Protein AF-A0A7W1CVA4-F1 (afdb_monomer_lite)

Secondary structure (DSSP, 8-state):
-B-TTSSSB---SS-SEEEES--S-EEE-SSGGG--EE-S-SS-SEEEE--STT--EES-EEES-EESB-TTSSSB---SS-SEEE-SSEES-EES-SSTTTS-EE-S-SS-SEEE---SSS---S--EE-S-EESB-TTS-BTT-GGGS-SS----------PPPPPPP-

pLDDT: mean 82.13, std 18.98, range [30.77, 98.5]

Structure (mmCIF, N/CA/C/O backbone):
data_AF-A0A7W1CVA4-F1
#
_entry.id   AF-A0A7W1CVA4-F1
#
loop_
_atom_site.group_PDB
_atom_site.id
_atom_site.type_symbol
_atom_site.label_atom_id
_atom_site.label_alt_id
_atom_site.label_comp_id
_atom_site.label_asym_id
_atom_site.label_entity_id
_atom_site.label_seq_id
_atom_site.pdbx_PDB_ins_code
_atom_site.Cartn_x
_atom_site.Cartn_y
_atom_site.Cartn_z
_atom_site.occupancy
_atom_site.B_iso_or_equiv
_atom_site.auth_seq_id
_atom_site.auth_comp_id
_atom_site.auth_asym_id
_atom_site.auth_atom_id
_atom_site.pdbx_PDB_model_num
ATOM 1 N N . GLY A 1 1 ? 4.286 -1.295 12.960 1.00 62.53 1 GLY A N 1
ATOM 2 C CA . GLY A 1 1 ? 3.274 -2.323 13.242 1.00 62.53 1 GLY A CA 1
ATOM 3 C C . GLY A 1 1 ? 2.458 -1.910 14.449 1.00 62.53 1 GLY A C 1
ATOM 4 O O . GLY A 1 1 ? 2.601 -0.795 14.925 1.00 62.53 1 GLY A O 1
ATOM 5 N N . THR A 1 2 ? 1.597 -2.781 14.960 1.00 62.50 2 THR A N 1
ATOM 6 C CA . THR A 1 2 ? 0.770 -2.503 16.146 1.00 62.50 2 THR A CA 1
ATOM 7 C C . THR A 1 2 ? 1.057 -3.524 17.239 1.00 62.50 2 THR A C 1
ATOM 9 O O . THR A 1 2 ? 1.572 -4.605 16.950 1.00 62.50 2 THR A O 1
ATOM 12 N N . HIS A 1 3 ? 0.676 -3.248 18.489 1.00 67.44 3 HIS A N 1
ATOM 13 C CA . HIS A 1 3 ? 0.615 -4.314 19.497 1.00 67.44 3 HIS A CA 1
ATOM 14 C C . HIS A 1 3 ? -0.374 -5.426 19.079 1.00 67.44 3 HIS A C 1
ATOM 16 O O . HIS A 1 3 ? -1.171 -5.237 18.157 1.00 67.44 3 HIS A O 1
ATOM 22 N N . ALA A 1 4 ? -0.364 -6.576 19.763 1.00 64.94 4 ALA A N 1
ATOM 23 C CA . ALA A 1 4 ? -1.173 -7.749 19.394 1.00 64.94 4 ALA A CA 1
ATOM 24 C C . ALA A 1 4 ? -2.691 -7.476 19.284 1.00 64.94 4 ALA A C 1
ATOM 26 O O . ALA A 1 4 ? -3.380 -8.139 18.518 1.00 64.94 4 ALA A O 1
ATOM 27 N N . GLY A 1 5 ? -3.208 -6.481 20.014 1.00 63.75 5 GLY A N 1
ATOM 28 C CA . GLY A 1 5 ? -4.607 -6.039 19.940 1.00 63.75 5 GLY A CA 1
ATOM 29 C C . GLY A 1 5 ? -4.941 -5.041 18.820 1.00 63.75 5 GLY A C 1
ATOM 30 O O . GLY A 1 5 ? -6.089 -4.626 18.710 1.00 63.75 5 GLY A O 1
ATOM 31 N N . GLY A 1 6 ? -3.968 -4.610 18.012 1.00 70.25 6 GLY A N 1
ATOM 32 C CA . GLY A 1 6 ? -4.180 -3.656 16.921 1.00 70.25 6 GLY A CA 1
ATOM 33 C C . GLY A 1 6 ? -4.567 -2.225 17.314 1.00 70.25 6 GLY A C 1
ATOM 34 O O . GLY A 1 6 ? -4.967 -1.475 16.430 1.00 70.25 6 GLY A O 1
ATOM 35 N N . ALA A 1 7 ? -4.481 -1.845 18.595 1.00 70.12 7 ALA A N 1
ATOM 36 C CA . ALA A 1 7 ? -4.985 -0.567 19.114 1.00 70.12 7 ALA A CA 1
ATOM 37 C C . ALA A 1 7 ? -3.897 0.434 19.559 1.00 70.12 7 ALA A C 1
ATOM 39 O O . ALA A 1 7 ? -4.221 1.590 19.815 1.00 70.12 7 ALA A O 1
ATOM 40 N N . ALA A 1 8 ? -2.623 0.037 19.642 1.00 71.06 8 ALA A N 1
ATOM 41 C CA . ALA A 1 8 ? -1.514 0.962 19.881 1.00 71.06 8 ALA A CA 1
ATOM 42 C C . ALA A 1 8 ? -0.368 0.752 18.900 1.00 71.06 8 ALA A C 1
ATOM 44 O O . ALA A 1 8 ? -0.114 -0.360 18.421 1.00 71.06 8 ALA A O 1
ATOM 45 N N . ASP A 1 9 ? 0.316 1.861 18.654 1.00 69.25 9 ASP A N 1
ATOM 46 C CA . ASP A 1 9 ? 1.429 1.984 17.736 1.00 69.25 9 ASP A CA 1
ATOM 47 C C . ASP A 1 9 ? 2.681 1.290 18.298 1.00 69.25 9 ASP A C 1
ATOM 49 O O . ASP A 1 9 ? 3.172 1.636 19.371 1.00 69.25 9 ASP A O 1
ATOM 53 N N . LEU A 1 10 ? 3.171 0.287 17.570 1.00 74.75 10 LEU A N 1
ATOM 54 C CA . LEU A 1 10 ? 4.507 -0.305 17.709 1.00 74.75 10 LEU A CA 1
ATOM 55 C C . LEU A 1 10 ? 5.176 -0.301 16.325 1.00 74.75 10 LEU A C 1
ATOM 57 O O . LEU A 1 10 ? 5.682 -1.309 15.821 1.00 74.75 10 LEU A O 1
ATOM 61 N N . GLY A 1 11 ? 5.030 0.831 15.644 1.00 71.81 11 GLY A N 1
ATOM 62 C CA . GLY A 1 11 ? 5.604 1.208 14.371 1.00 71.81 11 GLY A CA 1
ATOM 63 C C . GLY A 1 11 ? 7.016 0.716 14.155 1.00 71.81 11 GLY A C 1
ATOM 64 O O . GLY A 1 11 ? 7.822 0.716 15.081 1.00 71.81 11 GLY A O 1
ATOM 65 N N . ASN A 1 12 ? 7.345 0.353 12.916 1.00 80.75 12 ASN A N 1
ATOM 66 C CA . ASN A 1 12 ? 8.741 0.482 12.509 1.00 80.75 12 ASN A CA 1
ATOM 67 C C . ASN A 1 12 ? 8.979 1.946 12.082 1.00 80.75 12 ASN A C 1
ATOM 69 O O . ASN A 1 12 ? 8.027 2.664 11.774 1.00 80.75 12 ASN A O 1
ATOM 73 N N . ALA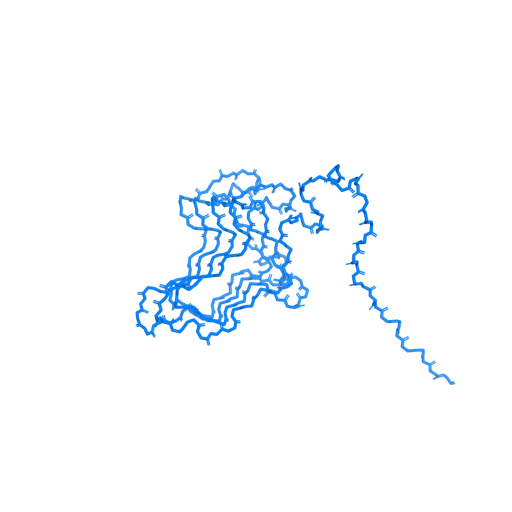 A 1 13 ? 10.234 2.398 12.069 1.00 88.81 13 ALA A N 1
ATOM 74 C CA . ALA A 1 13 ? 10.577 3.765 11.660 1.00 88.81 13 ALA A CA 1
ATOM 75 C C . ALA A 1 13 ? 10.501 3.992 10.133 1.00 88.81 13 ALA A C 1
ATOM 77 O O . ALA A 1 13 ? 10.667 5.117 9.671 1.00 88.81 13 ALA A O 1
ATOM 78 N N . GLU A 1 14 ? 10.252 2.939 9.353 1.00 92.44 14 GLU A N 1
ATOM 79 C CA . GLU A 1 14 ? 10.231 2.958 7.892 1.00 92.44 14 GLU A CA 1
ATOM 80 C C . GLU A 1 14 ? 8.820 2.671 7.355 1.00 92.44 14 GLU A C 1
ATOM 82 O O . GLU A 1 14 ? 7.829 3.197 7.866 1.00 92.44 14 GLU A O 1
ATOM 87 N N . SER A 1 15 ? 8.711 1.951 6.236 1.00 95.00 15 SER A N 1
ATOM 88 C CA . SER A 1 15 ? 7.434 1.528 5.669 1.00 95.00 15 SER A CA 1
ATOM 89 C C . SER A 1 15 ? 7.011 0.191 6.269 1.00 95.00 15 SER A C 1
ATOM 91 O O . SER A 1 15 ? 7.847 -0.638 6.630 1.00 95.00 15 SER A O 1
ATOM 93 N N . GLY A 1 16 ? 5.703 -0.050 6.355 1.00 95.31 16 GLY A N 1
ATOM 94 C CA . GLY A 1 16 ? 5.180 -1.317 6.869 1.00 95.31 16 GLY A CA 1
ATOM 95 C C . GLY A 1 16 ? 5.579 -2.503 5.990 1.00 95.31 16 GLY A C 1
ATOM 96 O O . GLY A 1 16 ? 6.184 -3.460 6.469 1.00 95.31 16 GLY A O 1
ATOM 97 N N . ILE A 1 17 ? 5.261 -2.419 4.696 1.00 96.62 17 ILE A N 1
ATOM 98 C CA . ILE A 1 17 ? 5.606 -3.421 3.680 1.00 96.62 17 ILE A CA 1
ATOM 99 C C . ILE A 1 17 ? 6.287 -2.729 2.503 1.00 96.62 17 ILE A C 1
ATOM 101 O O . ILE A 1 17 ? 5.774 -1.740 1.977 1.00 96.62 17 ILE A O 1
ATOM 105 N N . VAL A 1 18 ? 7.418 -3.280 2.061 1.00 96.69 18 VAL A N 1
ATOM 106 C CA . VAL A 1 18 ? 8.199 -2.755 0.938 1.00 96.69 18 VAL A CA 1
ATOM 107 C C . VAL A 1 18 ? 8.296 -3.789 -0.181 1.00 96.69 18 VAL A C 1
ATOM 109 O O . VAL A 1 18 ? 8.730 -4.917 0.040 1.00 96.69 18 VAL A O 1
ATOM 112 N N . VAL A 1 19 ? 7.939 -3.376 -1.397 1.00 97.19 19 VAL A N 1
ATOM 113 C CA . VAL A 1 19 ? 8.105 -4.132 -2.642 1.00 97.19 19 VAL A CA 1
ATOM 114 C C . VAL A 1 19 ? 9.077 -3.363 -3.535 1.00 97.19 19 VAL A C 1
ATOM 116 O O . VAL A 1 19 ? 8.711 -2.347 -4.125 1.00 97.19 19 VAL A O 1
ATOM 119 N N . ASN A 1 20 ? 10.321 -3.840 -3.622 1.00 95.38 20 ASN A N 1
ATOM 120 C CA . ASN A 1 20 ? 11.376 -3.222 -4.429 1.00 95.38 20 ASN A CA 1
ATOM 121 C C . ASN A 1 20 ? 11.720 -4.104 -5.637 1.00 95.38 20 ASN A C 1
ATOM 123 O O . ASN A 1 20 ? 12.255 -5.198 -5.466 1.00 95.38 20 ASN A O 1
ATOM 127 N N . GLY A 1 21 ? 11.373 -3.661 -6.846 1.00 94.00 21 GLY A N 1
ATOM 128 C CA . GLY A 1 21 ? 11.665 -4.359 -8.106 1.00 94.00 21 GLY A CA 1
ATOM 129 C C . GLY A 1 21 ? 10.936 -5.693 -8.300 1.00 94.00 21 GLY A C 1
ATOM 130 O O . GLY A 1 21 ? 11.054 -6.309 -9.355 1.00 94.00 21 GLY A O 1
ATOM 131 N N . ALA A 1 22 ? 10.172 -6.146 -7.307 1.00 96.56 22 ALA A N 1
ATOM 132 C CA . ALA A 1 22 ? 9.462 -7.410 -7.351 1.00 96.56 22 ALA A CA 1
ATOM 133 C C . ALA A 1 22 ? 8.083 -7.261 -8.007 1.00 96.56 22 ALA A C 1
ATOM 135 O O . ALA A 1 22 ? 7.432 -6.213 -7.942 1.00 96.56 22 ALA A O 1
ATOM 136 N N . SER A 1 23 ? 7.641 -8.344 -8.638 1.00 96.06 23 SER A N 1
ATOM 137 C CA . SER A 1 23 ? 6.376 -8.404 -9.361 1.00 96.06 23 SER A CA 1
ATOM 138 C C . SER A 1 23 ? 5.512 -9.561 -8.870 1.00 96.06 23 SER A C 1
ATOM 140 O O . SER A 1 23 ? 6.043 -10.562 -8.391 1.00 96.06 23 SER A O 1
ATOM 142 N N . ARG A 1 24 ? 4.190 -9.452 -9.055 1.00 97.00 24 ARG A N 1
ATOM 143 C CA . ARG A 1 24 ? 3.199 -10.500 -8.728 1.00 97.00 24 ARG A CA 1
ATOM 144 C C . ARG A 1 24 ? 3.141 -10.889 -7.249 1.00 97.00 24 ARG A C 1
ATOM 146 O O . ARG A 1 24 ? 2.851 -12.037 -6.921 1.00 97.00 24 ARG A O 1
ATOM 153 N N . ASN A 1 25 ? 3.383 -9.936 -6.356 1.00 98.12 25 ASN A N 1
ATOM 154 C CA . ASN A 1 25 ? 3.155 -10.142 -4.929 1.00 98.12 25 ASN A CA 1
ATOM 155 C C . ASN A 1 25 ? 1.686 -9.886 -4.578 1.00 98.12 25 ASN A C 1
ATOM 157 O O . ASN A 1 25 ? 1.090 -8.925 -5.068 1.00 98.12 25 ASN A O 1
ATOM 161 N N . LEU A 1 26 ? 1.129 -10.716 -3.694 1.00 97.69 26 LEU A N 1
ATOM 162 C CA . LEU A 1 26 ? -0.177 -10.501 -3.074 1.00 97.69 26 LEU A CA 1
ATOM 163 C C . LEU A 1 26 ? 0.026 -10.045 -1.627 1.00 97.69 26 LEU A C 1
ATOM 165 O O . LEU A 1 26 ? 0.560 -10.783 -0.802 1.00 97.69 26 LEU A O 1
ATOM 169 N N . ILE A 1 27 ? -0.419 -8.831 -1.326 1.00 98.19 27 ILE A N 1
ATOM 170 C CA . ILE A 1 27 ? -0.448 -8.262 0.016 1.00 98.19 27 ILE A CA 1
ATOM 171 C C . ILE A 1 27 ? -1.905 -8.252 0.465 1.00 98.19 27 ILE A C 1
ATOM 173 O O . ILE A 1 27 ? -2.691 -7.398 0.050 1.00 98.19 27 ILE A O 1
ATOM 177 N N . GLY A 1 28 ? -2.247 -9.211 1.321 1.00 97.19 28 GLY A N 1
ATOM 178 C CA . GLY A 1 28 ? -3.581 -9.373 1.885 1.00 97.19 28 GLY A CA 1
ATOM 179 C C . GLY A 1 28 ? -4.364 -10.500 1.220 1.00 97.19 28 GLY A C 1
ATOM 180 O O . GLY A 1 28 ? -3.833 -11.585 0.983 1.00 97.19 28 GLY A O 1
ATOM 181 N N . GLY A 1 29 ? -5.633 -10.233 0.929 1.00 96.06 29 GLY A N 1
ATOM 182 C CA . GLY A 1 29 ? -6.540 -11.153 0.251 1.00 96.06 29 GLY A CA 1
ATOM 183 C C . GLY A 1 29 ? -8.007 -10.778 0.463 1.00 96.06 29 GLY A C 1
ATOM 184 O O . GLY A 1 29 ? -8.366 -10.158 1.462 1.00 96.06 29 GLY A O 1
ATOM 185 N N . SER A 1 30 ? -8.878 -11.197 -0.455 1.00 93.56 30 SER A N 1
ATOM 186 C CA . SER A 1 30 ? -10.329 -10.933 -0.388 1.00 93.56 30 SER A CA 1
ATOM 187 C C . SER A 1 30 ? -11.068 -11.527 0.826 1.00 93.56 30 SER A C 1
ATOM 189 O O . SER A 1 30 ? -12.189 -11.111 1.125 1.00 93.56 30 SER A O 1
ATOM 191 N N . GLN A 1 31 ? -10.464 -12.477 1.547 1.00 94.75 31 GLN A N 1
ATOM 192 C CA . GLN A 1 31 ? -11.032 -13.041 2.774 1.00 94.75 31 GLN A CA 1
ATOM 193 C C . GLN A 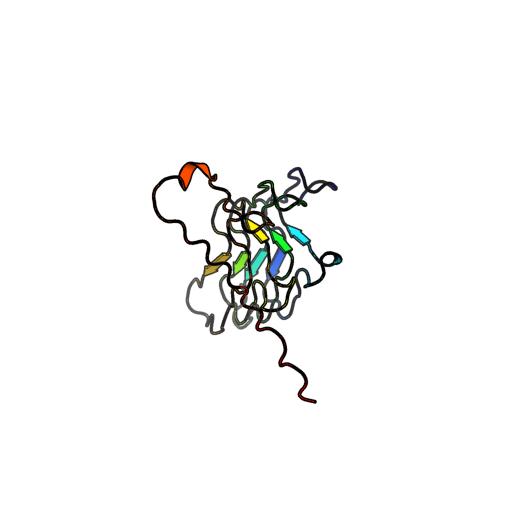1 31 ? -10.573 -12.257 4.011 1.00 94.75 31 GLN A C 1
ATOM 195 O O . GLN A 1 31 ? -9.383 -11.964 4.124 1.00 94.75 31 GLN A O 1
ATOM 200 N N . PRO A 1 32 ? -11.448 -11.993 5.004 1.00 91.69 32 PRO A N 1
ATOM 201 C CA . PRO A 1 32 ? -11.058 -11.278 6.222 1.00 91.69 32 PRO A CA 1
ATOM 202 C C . PRO A 1 32 ? -9.869 -11.894 6.972 1.00 91.69 32 PRO A C 1
ATOM 204 O O . PRO A 1 32 ? -9.113 -11.161 7.597 1.00 91.69 32 PRO A O 1
ATOM 207 N N . SER A 1 33 ? -9.672 -13.214 6.896 1.00 93.81 33 SER A N 1
ATOM 208 C CA . SER A 1 33 ? -8.538 -13.907 7.524 1.00 93.81 33 SER A CA 1
ATOM 209 C C . SER A 1 33 ? -7.194 -13.674 6.825 1.00 93.81 33 SER A C 1
ATOM 211 O O . SER A 1 33 ? -6.158 -13.942 7.419 1.00 93.81 33 SER A O 1
ATOM 213 N N . ALA A 1 34 ? -7.200 -13.206 5.574 1.00 94.69 34 ALA A N 1
ATOM 214 C CA . ALA A 1 34 ? -5.996 -12.860 4.820 1.00 94.69 34 ALA A CA 1
ATOM 215 C C . ALA A 1 34 ? -5.600 -11.382 4.992 1.00 94.69 34 ALA A C 1
ATOM 217 O O . ALA A 1 34 ? -4.565 -10.955 4.491 1.00 94.69 34 ALA A O 1
ATOM 218 N N . ARG A 1 35 ? -6.423 -10.589 5.687 1.00 94.69 35 ARG A N 1
ATOM 219 C CA . ARG A 1 35 ? -6.220 -9.155 5.898 1.00 94.69 35 ARG A CA 1
ATOM 220 C C . ARG A 1 35 ? -4.966 -8.878 6.713 1.00 94.69 35 ARG A C 1
ATOM 222 O O . ARG A 1 35 ? -4.832 -9.364 7.833 1.00 94.69 35 ARG A O 1
ATOM 229 N N . ASN A 1 36 ? -4.138 -7.962 6.223 1.00 95.44 36 ASN A N 1
ATOM 230 C CA . ASN A 1 36 ? -3.117 -7.341 7.056 1.00 95.44 36 ASN A CA 1
ATOM 231 C C . ASN A 1 36 ? -3.663 -6.082 7.741 1.00 95.44 36 ASN A C 1
ATOM 233 O O . ASN A 1 36 ? -4.471 -5.342 7.166 1.00 95.44 36 ASN A O 1
ATOM 237 N N . LEU A 1 37 ? -3.169 -5.826 8.953 1.00 94.56 37 LEU A N 1
ATOM 238 C CA . LEU A 1 37 ? -3.294 -4.548 9.650 1.00 94.56 37 LEU A CA 1
ATOM 239 C C . LEU A 1 37 ? -1.960 -3.799 9.543 1.00 94.56 37 LEU A C 1
ATOM 241 O O . LEU A 1 37 ? -0.964 -4.202 10.141 1.00 94.56 37 LEU A O 1
ATOM 245 N N . ILE A 1 38 ? -1.935 -2.721 8.761 1.00 95.50 38 ILE A N 1
ATOM 246 C CA . ILE A 1 38 ? -0.718 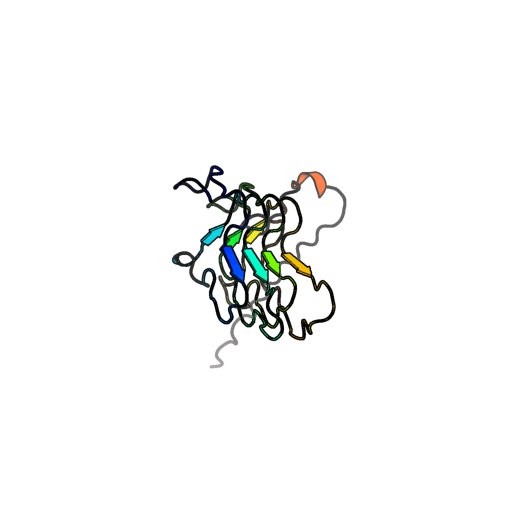-1.993 8.385 1.00 95.50 38 ILE A CA 1
ATOM 247 C C . ILE A 1 38 ? -0.832 -0.550 8.882 1.00 95.50 38 ILE A C 1
ATOM 249 O O . ILE A 1 38 ? -1.345 0.341 8.201 1.00 95.50 38 ILE A O 1
ATOM 253 N N . ALA A 1 39 ? -0.369 -0.329 10.104 1.00 94.69 39 ALA A N 1
ATOM 254 C CA . ALA A 1 39 ? -0.587 0.904 10.847 1.00 94.69 39 ALA A CA 1
ATOM 255 C C . ALA A 1 39 ? 0.647 1.295 11.673 1.00 94.69 39 ALA A C 1
ATOM 257 O O . ALA A 1 39 ? 1.502 0.446 11.965 1.00 94.69 39 ALA A O 1
ATOM 258 N N . GLY A 1 40 ? 0.717 2.582 12.024 1.00 92.75 40 GLY A N 1
ATOM 259 C CA . GLY A 1 40 ? 1.750 3.148 12.892 1.00 92.75 40 GLY A CA 1
ATOM 260 C C . GLY A 1 40 ? 3.162 3.202 12.301 1.00 92.75 40 GLY A C 1
ATOM 261 O O . GLY A 1 40 ? 4.127 3.353 13.031 1.00 92.75 40 GLY A O 1
ATOM 262 N N . ASN A 1 41 ? 3.357 3.015 10.992 1.00 94.56 41 ASN A N 1
ATOM 263 C CA . ASN A 1 41 ? 4.718 3.007 10.434 1.00 94.56 41 ASN A CA 1
ATOM 264 C C . ASN A 1 41 ? 5.241 4.434 10.193 1.00 94.56 41 ASN A C 1
ATOM 266 O O . ASN A 1 41 ? 4.468 5.337 9.867 1.00 94.56 41 ASN A O 1
ATOM 270 N N . GLY A 1 42 ? 6.556 4.630 10.326 1.00 94.12 42 GLY A N 1
ATOM 271 C CA . GLY A 1 42 ? 7.227 5.934 10.238 1.00 94.12 42 GLY A CA 1
ATOM 272 C C . GLY A 1 42 ? 7.214 6.586 8.850 1.00 94.12 42 GLY A C 1
ATOM 273 O O . GLY A 1 42 ? 7.496 7.776 8.729 1.00 94.12 42 GLY A O 1
ATOM 274 N N . THR A 1 43 ? 6.845 5.843 7.805 1.00 95.62 43 THR A N 1
ATOM 275 C CA . THR A 1 43 ? 6.667 6.361 6.440 1.00 95.62 43 THR A CA 1
ATOM 276 C C . THR A 1 43 ? 5.345 5.879 5.826 1.00 95.62 43 THR A C 1
ATOM 278 O O . THR A 1 43 ? 4.282 6.190 6.361 1.00 95.62 43 THR A O 1
ATOM 281 N N . ALA A 1 44 ? 5.370 5.155 4.702 1.00 97.06 44 ALA A N 1
ATOM 282 C CA . ALA A 1 44 ? 4.176 4.612 4.072 1.00 97.06 44 ALA A CA 1
ATOM 283 C C . ALA A 1 44 ? 3.714 3.301 4.730 1.00 97.06 44 ALA A C 1
ATOM 285 O O . ALA A 1 44 ? 4.513 2.533 5.264 1.00 97.06 44 ALA A O 1
ATOM 286 N N . GLY A 1 45 ? 2.422 2.989 4.642 1.00 97.62 45 GLY A N 1
ATOM 287 C CA . GLY A 1 45 ? 1.937 1.655 5.000 1.00 97.62 45 GLY A CA 1
ATOM 288 C C . GLY A 1 45 ? 2.512 0.593 4.061 1.00 97.62 45 GLY A C 1
ATOM 289 O O . GLY A 1 45 ? 3.207 -0.325 4.495 1.00 97.62 45 GLY A O 1
ATOM 290 N N . VAL A 1 46 ? 2.262 0.758 2.761 1.00 98.31 46 VAL A N 1
ATOM 291 C CA . VAL A 1 46 ? 2.805 -0.089 1.690 1.00 98.31 46 VAL A CA 1
ATOM 292 C C . VAL A 1 46 ? 3.556 0.778 0.686 1.00 98.31 46 VAL A C 1
ATOM 294 O O . VAL A 1 46 ? 3.001 1.757 0.190 1.00 98.31 46 VAL A O 1
ATOM 297 N N . LEU A 1 47 ? 4.791 0.407 0.355 1.00 97.31 47 LEU A N 1
ATOM 298 C CA . LEU A 1 47 ? 5.633 1.092 -0.624 1.00 97.31 47 LEU A CA 1
ATOM 299 C C . LEU A 1 47 ? 6.012 0.141 -1.768 1.00 97.31 47 LEU A C 1
ATOM 301 O O . LEU A 1 47 ? 6.630 -0.893 -1.531 1.00 97.31 47 LEU A O 1
ATOM 305 N N . ILE A 1 48 ? 5.685 0.516 -3.006 1.00 96.19 48 ILE A N 1
ATOM 306 C CA . ILE A 1 48 ? 6.019 -0.225 -4.231 1.00 96.19 48 ILE A CA 1
ATOM 307 C C . ILE A 1 48 ? 6.869 0.671 -5.134 1.00 96.19 48 ILE A C 1
ATOM 309 O O . ILE A 1 48 ? 6.439 1.764 -5.508 1.00 96.19 48 ILE A O 1
ATOM 313 N N . PHE A 1 49 ? 8.076 0.227 -5.477 1.00 93.75 49 PHE A N 1
ATOM 314 C CA . PHE A 1 49 ? 9.008 0.971 -6.328 1.00 93.75 49 PHE A CA 1
ATOM 315 C C . PHE A 1 49 ? 10.043 0.043 -6.968 1.00 93.75 49 PHE A C 1
ATOM 317 O O . PHE A 1 49 ? 10.130 -1.134 -6.628 1.00 93.75 49 PHE A O 1
ATOM 324 N N . SER A 1 50 ? 10.862 0.572 -7.871 1.00 91.94 50 SER A N 1
ATOM 325 C CA . SER A 1 50 ? 12.103 -0.077 -8.293 1.00 91.94 50 SER A CA 1
ATOM 326 C C . SER A 1 50 ? 13.198 0.959 -8.534 1.00 91.94 50 SER A C 1
ATOM 328 O O . SER A 1 50 ? 13.003 1.931 -9.265 1.00 91.94 50 SER A O 1
ATOM 330 N N . THR A 1 51 ? 14.371 0.755 -7.933 1.00 89.31 51 THR A N 1
ATOM 331 C CA . THR A 1 51 ? 15.564 1.596 -8.164 1.00 89.31 51 THR A CA 1
ATOM 332 C C . THR A 1 51 ? 16.472 1.066 -9.269 1.00 89.31 51 THR A C 1
ATOM 334 O O . THR A 1 51 ? 17.457 1.719 -9.611 1.00 89.31 51 THR A O 1
ATOM 337 N N . VAL A 1 52 ? 16.172 -0.108 -9.831 1.00 88.31 52 VAL A N 1
ATOM 338 C CA . VAL A 1 52 ? 17.041 -0.784 -10.798 1.00 88.31 52 VAL A CA 1
ATOM 339 C C . VAL A 1 52 ? 16.552 -0.512 -12.219 1.00 88.31 52 VAL A C 1
ATOM 341 O O . VAL A 1 52 ? 15.399 -0.772 -12.560 1.00 88.31 52 VAL A O 1
ATOM 344 N N . VAL A 1 53 ? 17.447 -0.000 -13.068 1.00 84.44 53 VAL A N 1
ATOM 345 C CA . VAL A 1 53 ? 17.157 0.264 -14.485 1.00 84.44 53 VAL A CA 1
ATOM 346 C C . VAL A 1 53 ? 16.808 -1.042 -15.197 1.00 84.44 53 VAL A C 1
ATOM 348 O O . VAL A 1 53 ? 17.515 -2.038 -15.067 1.00 84.44 53 VAL A O 1
ATOM 351 N N . GLY A 1 54 ? 15.712 -1.033 -15.958 1.00 84.56 54 GLY A N 1
ATOM 352 C CA . GLY A 1 54 ? 15.214 -2.216 -16.666 1.00 84.56 54 GLY A CA 1
ATOM 353 C C . GLY A 1 54 ? 14.442 -3.205 -15.787 1.00 84.56 54 GLY A C 1
ATOM 354 O O . GLY A 1 54 ? 13.982 -4.223 -16.297 1.00 84.56 54 GLY A O 1
ATOM 355 N N . VAL A 1 55 ? 14.262 -2.913 -14.494 1.00 88.75 55 VAL A N 1
ATOM 356 C CA . VAL A 1 55 ? 13.429 -3.709 -13.587 1.00 88.75 55 VAL A CA 1
ATOM 357 C C . VAL A 1 55 ? 12.191 -2.909 -13.211 1.00 88.75 55 VAL A C 1
ATOM 359 O O . VAL A 1 55 ? 12.291 -1.827 -12.631 1.00 88.75 55 VAL A O 1
ATOM 362 N N . THR A 1 56 ? 11.022 -3.475 -13.491 1.00 90.12 56 THR A N 1
ATOM 363 C CA . THR A 1 56 ? 9.727 -2.877 -13.158 1.00 90.12 56 THR A CA 1
ATOM 364 C C . THR A 1 56 ? 9.057 -3.673 -12.045 1.00 90.12 56 THR A C 1
ATOM 366 O O . THR A 1 56 ? 8.865 -4.883 -12.170 1.00 90.12 56 THR A O 1
ATOM 369 N N . ALA A 1 57 ? 8.660 -2.997 -10.965 1.00 93.31 57 ALA A N 1
ATOM 370 C CA . ALA A 1 57 ? 7.795 -3.596 -9.953 1.00 93.31 57 ALA A CA 1
ATOM 371 C C . ALA A 1 57 ? 6.347 -3.586 -10.465 1.00 93.31 57 ALA A C 1
ATOM 373 O O . ALA A 1 57 ? 5.695 -2.536 -10.514 1.00 93.31 57 ALA A O 1
ATOM 374 N N . SER A 1 58 ? 5.869 -4.754 -10.900 1.00 94.06 58 SER A N 1
ATOM 375 C CA . SER A 1 58 ? 4.632 -4.864 -11.672 1.00 94.06 58 SER A CA 1
ATOM 376 C C . SER A 1 58 ? 3.657 -5.919 -11.174 1.00 94.06 58 SER A C 1
ATOM 378 O O . SER A 1 58 ? 4.040 -6.894 -10.525 1.00 94.06 58 SER A O 1
ATOM 380 N N . ALA A 1 59 ? 2.375 -5.749 -11.503 1.00 95.19 59 ALA A N 1
ATOM 381 C CA . ALA A 1 59 ? 1.334 -6.729 -11.193 1.00 95.19 59 ALA A CA 1
ATOM 382 C C . ALA A 1 59 ? 1.260 -7.110 -9.701 1.00 95.19 59 ALA A C 1
ATOM 384 O O . ALA A 1 59 ? 0.866 -8.226 -9.366 1.00 95.19 59 ALA A O 1
ATOM 385 N N . ASN A 1 60 ? 1.665 -6.214 -8.796 1.00 97.56 60 ASN A N 1
ATOM 386 C CA . ASN A 1 60 ? 1.484 -6.419 -7.365 1.00 97.56 60 ASN A CA 1
ATOM 387 C C . ASN A 1 60 ? 0.056 -6.040 -6.978 1.00 97.56 60 ASN A C 1
ATOM 389 O O . ASN A 1 60 ? -0.500 -5.065 -7.488 1.00 97.56 60 ASN A O 1
ATOM 393 N N . ILE A 1 61 ? -0.527 -6.807 -6.065 1.00 98.06 61 ILE A N 1
ATOM 394 C CA . ILE A 1 61 ? -1.904 -6.639 -5.615 1.00 98.06 61 ILE A CA 1
ATOM 395 C C . ILE A 1 61 ? -1.879 -6.346 -4.121 1.00 98.06 61 ILE A C 1
ATOM 397 O O . ILE A 1 61 ? -1.388 -7.145 -3.328 1.00 98.06 61 ILE A O 1
ATOM 401 N N . VAL A 1 62 ? -2.431 -5.201 -3.741 1.00 98.50 62 VAL A N 1
ATOM 402 C CA . VAL A 1 62 ? -2.705 -4.826 -2.355 1.00 98.50 62 VAL A CA 1
ATOM 403 C C . VAL A 1 62 ? -4.214 -4.890 -2.185 1.00 98.50 62 VAL A C 1
ATOM 405 O O . VAL A 1 62 ? -4.905 -4.005 -2.685 1.00 98.50 62 VAL A O 1
ATOM 408 N N . GLU A 1 63 ? -4.752 -5.915 -1.525 1.00 98.00 63 GLU A N 1
ATOM 409 C CA . GLU A 1 63 ? -6.206 -6.099 -1.397 1.00 98.00 63 GLU A CA 1
ATOM 410 C C . GLU A 1 63 ? -6.655 -6.554 -0.005 1.00 98.00 63 GLU A C 1
ATOM 412 O O . GLU A 1 63 ? -5.951 -7.273 0.702 1.00 98.00 63 GLU A O 1
ATOM 417 N N . GLY A 1 64 ? -7.857 -6.130 0.390 1.00 97.38 64 GLY A N 1
ATOM 418 C CA . GLY A 1 64 ? -8.505 -6.561 1.630 1.00 97.38 64 GLY A CA 1
ATOM 419 C C . GLY A 1 64 ? -7.815 -6.127 2.928 1.00 97.38 64 GLY A C 1
ATOM 420 O O . GLY A 1 64 ? -8.148 -6.655 3.991 1.00 97.38 64 GLY A O 1
ATOM 421 N N . ASN A 1 65 ? -6.883 -5.167 2.876 1.00 97.75 65 ASN A N 1
ATOM 422 C CA . ASN A 1 65 ? -6.099 -4.711 4.029 1.00 97.75 65 ASN A CA 1
ATOM 423 C C . ASN A 1 65 ? -6.759 -3.554 4.787 1.00 97.75 65 ASN A C 1
ATOM 425 O O . ASN A 1 65 ? -7.531 -2.778 4.217 1.00 97.75 65 ASN A O 1
ATOM 429 N N . TYR A 1 66 ? -6.392 -3.399 6.062 1.00 96.81 66 TYR A N 1
ATOM 430 C CA . TYR A 1 66 ? -6.620 -2.180 6.843 1.00 96.81 66 TYR A CA 1
ATOM 431 C C . TYR A 1 66 ? -5.301 -1.415 6.956 1.00 96.81 66 TYR A C 1
ATOM 433 O O . TYR A 1 66 ? -4.313 -1.954 7.454 1.00 96.81 66 TYR A O 1
ATOM 441 N N . ILE A 1 67 ? -5.271 -0.175 6.468 1.00 97.31 67 ILE A N 1
ATOM 442 C CA . ILE A 1 67 ? -4.051 0.622 6.321 1.00 97.31 67 ILE A CA 1
ATOM 443 C C . ILE A 1 67 ? -4.244 2.004 6.959 1.00 97.31 67 ILE A C 1
ATOM 445 O O . ILE A 1 67 ? -4.991 2.837 6.439 1.00 97.31 67 ILE A O 1
ATOM 449 N N . GLY A 1 68 ? -3.529 2.249 8.061 1.00 95.62 68 GLY A N 1
ATOM 450 C CA . GLY A 1 68 ? -3.568 3.497 8.840 1.00 95.62 68 GLY A CA 1
ATOM 451 C C . GLY A 1 68 ? -4.689 3.583 9.888 1.00 95.62 68 GLY A C 1
ATOM 452 O O . GLY A 1 68 ? -4.927 4.644 10.470 1.00 95.62 68 GLY A O 1
ATOM 453 N N . THR A 1 69 ? -5.386 2.478 10.146 1.00 93.69 69 THR A N 1
ATOM 454 C CA . THR A 1 69 ? -6.426 2.371 11.178 1.00 93.69 69 THR A CA 1
ATOM 455 C C . THR A 1 69 ? -6.056 1.326 12.221 1.00 93.69 69 THR A C 1
ATOM 457 O O . THR A 1 69 ? -5.108 0.569 12.038 1.00 93.69 69 THR A O 1
ATOM 460 N N . ASP A 1 70 ? -6.831 1.249 13.296 1.00 90.81 70 ASP A N 1
ATOM 461 C CA . ASP A 1 70 ? -6.809 0.111 14.211 1.00 90.81 70 ASP A CA 1
ATOM 462 C C . ASP A 1 70 ? -7.437 -1.154 13.584 1.00 90.81 70 ASP A C 1
ATOM 464 O O . ASP A 1 70 ? -7.971 -1.128 12.467 1.00 90.81 70 ASP A O 1
ATOM 468 N N . ALA A 1 71 ? -7.403 -2.269 14.321 1.00 91.50 71 ALA A N 1
ATOM 469 C CA . ALA A 1 71 ? -7.979 -3.549 13.889 1.00 91.50 71 ALA A CA 1
ATOM 470 C C . ALA A 1 71 ? -9.491 -3.486 13.608 1.00 91.50 71 ALA A C 1
ATOM 472 O O . ALA A 1 71 ? -10.005 -4.269 12.807 1.00 91.50 71 ALA A O 1
ATOM 473 N N . THR A 1 72 ? -10.212 -2.562 14.249 1.00 90.44 72 THR A N 1
ATOM 474 C CA . THR A 1 72 ? -11.650 -2.373 14.012 1.00 90.44 72 THR A CA 1
ATOM 475 C C . THR A 1 72 ? -11.926 -1.526 12.770 1.00 90.44 72 THR A C 1
ATOM 477 O O . THR A 1 72 ? -13.023 -1.575 12.214 1.00 90.44 72 THR A O 1
ATOM 480 N N . GLY A 1 73 ? -10.932 -0.769 12.298 1.00 91.00 73 GLY A N 1
ATOM 481 C CA . GLY A 1 73 ? -11.083 0.177 11.203 1.00 91.00 73 GLY A CA 1
ATOM 482 C C . GLY A 1 73 ? -11.758 1.485 11.620 1.00 91.00 73 GLY A C 1
ATOM 483 O O . GLY A 1 73 ? -12.068 2.305 10.751 1.00 91.00 73 GLY A O 1
ATOM 484 N N . THR A 1 74 ? -11.976 1.718 12.919 1.00 89.56 74 THR A N 1
ATOM 485 C CA . THR A 1 74 ? -12.760 2.848 13.458 1.00 89.56 74 THR A CA 1
ATOM 486 C C . THR A 1 74 ? -11.903 3.919 14.132 1.00 89.56 74 THR A C 1
ATOM 488 O O . THR A 1 74 ? -12.208 5.107 13.987 1.00 89.56 74 THR A O 1
ATOM 491 N N . ALA A 1 75 ? -10.733 3.571 14.670 1.00 89.19 75 ALA A N 1
ATOM 492 C CA . ALA A 1 75 ? -9.751 4.538 15.163 1.00 89.19 75 ALA A CA 1
ATOM 493 C C . ALA A 1 75 ? -8.618 4.768 14.148 1.00 89.19 75 ALA A C 1
ATOM 495 O O . ALA A 1 75 ? -8.241 3.868 13.396 1.00 89.19 75 ALA A O 1
ATOM 496 N N . ALA A 1 76 ? -8.095 5.995 14.103 1.00 90.44 76 ALA A N 1
ATOM 497 C CA . ALA A 1 76 ? -6.904 6.303 13.320 1.00 90.44 76 ALA A CA 1
ATOM 498 C C . ALA A 1 76 ? -5.660 5.798 14.061 1.00 90.44 76 ALA A C 1
ATOM 500 O O . ALA A 1 76 ? -5.472 6.097 15.238 1.00 90.44 76 ALA A O 1
ATOM 501 N N . LEU A 1 77 ? -4.816 5.063 13.345 1.00 91.12 77 LEU A N 1
ATOM 502 C CA . LEU A 1 77 ? -3.499 4.617 13.788 1.00 91.12 77 LEU A CA 1
ATOM 503 C C . LEU A 1 77 ? -2.544 4.778 12.598 1.00 91.12 77 LEU A C 1
ATOM 505 O O . LEU A 1 77 ? -2.013 3.822 12.033 1.00 91.12 77 LEU A O 1
ATOM 509 N N . GLY A 1 78 ? -2.483 6.018 12.119 1.00 90.62 78 GLY A N 1
ATOM 510 C CA . GLY A 1 78 ? -1.947 6.374 10.815 1.00 90.62 78 GLY A CA 1
ATOM 511 C C . GLY A 1 78 ? -0.506 5.958 10.601 1.00 90.62 78 GLY A C 1
ATOM 512 O O . GLY A 1 78 ? 0.302 5.995 11.522 1.00 90.62 78 GLY A O 1
ATOM 513 N N . ASN A 1 79 ? -0.167 5.640 9.354 1.00 95.12 79 ASN A N 1
ATOM 514 C CA . ASN A 1 79 ? 1.224 5.730 8.932 1.00 95.12 79 ASN A CA 1
ATOM 515 C C . ASN A 1 79 ? 1.603 7.217 8.802 1.00 95.12 79 ASN A C 1
ATOM 517 O O . ASN A 1 79 ? 0.759 8.046 8.436 1.00 95.12 79 ASN A O 1
ATOM 521 N N . ALA A 1 80 ? 2.852 7.558 9.115 1.00 95.06 80 ALA A N 1
ATOM 522 C CA . ALA A 1 80 ? 3.332 8.941 9.176 1.00 95.06 80 ALA A CA 1
ATOM 523 C C . ALA A 1 80 ? 3.418 9.633 7.803 1.00 95.06 80 ALA A C 1
ATOM 525 O O . ALA A 1 80 ? 3.569 10.854 7.731 1.00 95.06 80 ALA A O 1
ATOM 526 N N . GLU A 1 81 ? 3.263 8.887 6.709 1.00 96.06 81 GLU A N 1
ATOM 527 C CA . GLU A 1 81 ? 3.106 9.441 5.371 1.00 96.06 81 GLU A CA 1
ATOM 528 C C . GLU A 1 81 ? 1.857 8.889 4.661 1.00 96.06 81 GLU A C 1
ATOM 530 O O . GLU A 1 81 ? 0.738 9.200 5.069 1.00 96.06 81 GLU A O 1
ATOM 535 N N . ASP A 1 82 ? 2.024 8.136 3.569 1.00 97.50 82 ASP A N 1
ATOM 536 C CA . ASP A 1 82 ? 0.918 7.658 2.734 1.00 97.50 82 ASP A CA 1
ATOM 537 C C . ASP A 1 82 ? 0.425 6.275 3.183 1.00 97.50 82 ASP A C 1
ATOM 539 O O . ASP A 1 82 ? 1.185 5.468 3.713 1.00 97.50 82 ASP A O 1
ATOM 543 N N . GLY A 1 83 ? -0.837 5.942 2.921 1.00 97.81 83 GLY A N 1
ATOM 544 C CA . GLY A 1 83 ? -1.320 4.573 3.121 1.00 97.81 83 GLY A CA 1
ATOM 545 C C . GLY A 1 83 ? -0.633 3.597 2.166 1.00 97.81 83 GLY A C 1
ATOM 546 O O . GLY A 1 83 ? 0.074 2.685 2.593 1.00 97.81 83 GLY A O 1
ATOM 547 N N . VAL A 1 84 ? -0.809 3.822 0.864 1.00 98.38 84 VAL A N 1
ATOM 548 C CA . VAL A 1 84 ? -0.132 3.073 -0.202 1.00 98.38 84 VAL A CA 1
ATOM 549 C C . VAL A 1 84 ? 0.597 4.046 -1.118 1.00 98.38 84 VAL A C 1
ATOM 551 O O . VAL A 1 84 ? -0.016 4.951 -1.682 1.00 98.38 84 VAL A O 1
ATOM 554 N N . ARG A 1 85 ? 1.899 3.840 -1.299 1.00 96.88 85 ARG A N 1
ATOM 555 C CA . ARG A 1 85 ? 2.737 4.605 -2.218 1.00 96.88 85 ARG A CA 1
ATOM 556 C C . ARG A 1 85 ? 3.224 3.721 -3.357 1.00 96.88 85 ARG A C 1
ATOM 558 O O . ARG A 1 85 ? 3.884 2.713 -3.122 1.00 96.88 85 ARG A O 1
ATOM 565 N N . ILE A 1 86 ? 2.939 4.138 -4.584 1.00 94.38 86 ILE A N 1
ATOM 566 C CA . ILE A 1 86 ? 3.451 3.538 -5.818 1.00 94.38 86 ILE A CA 1
ATOM 567 C C . ILE A 1 86 ? 4.347 4.584 -6.486 1.00 94.38 86 ILE A C 1
ATOM 569 O O . ILE A 1 86 ? 3.894 5.692 -6.769 1.00 94.38 86 ILE A O 1
ATOM 573 N N . SER A 1 87 ? 5.624 4.258 -6.670 1.00 91.50 87 SER A N 1
ATOM 574 C CA . SER A 1 87 ? 6.661 5.203 -7.105 1.00 91.50 87 SER A CA 1
ATOM 575 C C . SER A 1 87 ? 7.305 4.778 -8.435 1.00 91.50 87 SER A C 1
ATOM 577 O O . SER A 1 87 ? 6.725 4.013 -9.205 1.00 91.50 87 SER A O 1
ATOM 579 N N . VAL A 1 88 ? 8.511 5.275 -8.707 1.00 88.94 88 VAL A N 1
ATOM 580 C CA . VAL A 1 88 ? 9.295 5.053 -9.932 1.00 88.94 88 VAL A CA 1
ATOM 581 C C . VAL A 1 88 ? 9.398 3.588 -10.358 1.00 88.94 88 VAL A C 1
ATOM 583 O O . VAL A 1 88 ? 9.510 2.687 -9.521 1.00 88.94 88 VAL A O 1
ATOM 586 N N . ASN A 1 89 ? 9.437 3.378 -11.680 1.00 88.75 89 ASN A N 1
ATOM 587 C CA . ASN A 1 89 ? 9.612 2.072 -12.325 1.00 88.75 89 ASN A CA 1
ATOM 588 C C . ASN A 1 89 ? 8.577 1.033 -11.855 1.00 88.75 89 ASN A C 1
ATOM 590 O O . ASN A 1 89 ? 8.909 -0.104 -11.509 1.00 88.75 89 ASN A O 1
ATOM 594 N N . THR A 1 90 ? 7.306 1.434 -11.844 1.00 89.94 90 THR A N 1
ATOM 595 C CA . THR A 1 90 ? 6.170 0.577 -11.491 1.00 89.94 90 THR A CA 1
ATOM 596 C C . THR A 1 90 ? 5.128 0.557 -12.603 1.00 89.94 90 THR A C 1
ATOM 598 O O . THR A 1 90 ? 4.941 1.544 -13.316 1.00 89.94 90 THR A O 1
ATOM 601 N N . SER A 1 91 ? 4.427 -0.566 -12.755 1.00 91.38 91 SER A N 1
ATOM 602 C CA . SER A 1 91 ? 3.333 -0.689 -13.721 1.00 91.38 91 SER A CA 1
ATOM 603 C C . SER A 1 91 ? 2.293 -1.713 -13.271 1.00 91.38 91 SER A C 1
ATOM 605 O O . SER A 1 91 ? 2.611 -2.658 -12.558 1.00 91.38 91 SER A O 1
ATOM 607 N N . ASP A 1 92 ? 1.041 -1.547 -13.697 1.00 92.50 92 ASP A N 1
ATOM 608 C CA . ASP A 1 92 ? -0.010 -2.572 -13.567 1.00 92.50 92 ASP A CA 1
ATOM 609 C C . ASP A 1 92 ? -0.225 -3.094 -12.137 1.00 92.50 92 ASP A C 1
ATOM 611 O O . ASP A 1 92 ? -0.598 -4.247 -11.932 1.00 92.50 92 ASP A O 1
ATOM 615 N N . ASN A 1 93 ? 0.028 -2.259 -11.129 1.00 95.19 93 ASN A N 1
ATOM 616 C CA . ASN A 1 93 ? -0.230 -2.613 -9.740 1.00 95.19 93 ASN A CA 1
ATOM 617 C C . ASN A 1 93 ? -1.684 -2.294 -9.379 1.00 95.19 93 ASN A C 1
ATOM 619 O O . ASN A 1 93 ? -2.253 -1.290 -9.818 1.00 95.19 93 ASN A O 1
ATOM 623 N N . PHE A 1 94 ? -2.276 -3.138 -8.544 1.00 96.38 94 PHE A N 1
ATOM 624 C CA . PHE A 1 94 ? -3.655 -3.019 -8.096 1.00 96.38 94 PHE A CA 1
ATOM 625 C C . PHE A 1 94 ? -3.677 -2.648 -6.620 1.00 96.38 94 PHE A C 1
ATOM 627 O O . PHE A 1 94 ? -3.150 -3.366 -5.772 1.00 96.38 94 PHE A O 1
ATOM 634 N N . VAL A 1 95 ? -4.321 -1.529 -6.310 1.00 97.56 95 VAL A N 1
ATOM 635 C CA . VAL A 1 95 ? -4.726 -1.184 -4.951 1.00 97.56 95 VAL A CA 1
ATOM 636 C C . VAL A 1 95 ? -6.226 -1.404 -4.884 1.00 97.56 95 VAL A C 1
ATOM 638 O O . VAL A 1 95 ? -7.012 -0.610 -5.407 1.00 97.56 95 VAL A O 1
ATOM 641 N N . GLY A 1 96 ? -6.610 -2.504 -4.257 1.00 96.75 96 GLY A N 1
ATOM 642 C CA . GLY A 1 96 ? -7.971 -3.002 -4.180 1.00 96.75 96 GLY A CA 1
ATOM 643 C C . GLY A 1 96 ? -8.387 -3.800 -5.416 1.00 96.75 96 GLY A C 1
ATOM 644 O O . GLY A 1 96 ? -7.576 -4.133 -6.279 1.00 96.75 96 GLY A O 1
ATOM 645 N N . GLY A 1 97 ? -9.680 -4.099 -5.510 1.00 93.81 97 GLY A N 1
ATOM 646 C CA . GLY A 1 97 ? -10.254 -4.879 -6.601 1.00 93.81 97 GLY A CA 1
ATOM 647 C C . GLY A 1 97 ? -11.772 -4.739 -6.683 1.00 93.81 97 GLY A C 1
ATOM 648 O O . GLY A 1 97 ? -12.412 -4.157 -5.810 1.00 93.81 97 GLY A O 1
ATOM 649 N N . ALA A 1 98 ? -12.356 -5.263 -7.764 1.00 90.69 98 ALA A N 1
ATOM 650 C CA . ALA A 1 98 ? -13.805 -5.229 -7.989 1.00 90.69 98 ALA A CA 1
ATOM 651 C C . ALA A 1 98 ? -14.572 -6.289 -7.179 1.00 90.69 98 ALA A C 1
ATOM 653 O O . ALA A 1 98 ? -15.775 -6.150 -6.963 1.00 90.69 98 ALA A O 1
ATOM 654 N N . ALA A 1 99 ? -13.891 -7.361 -6.765 1.00 93.44 99 ALA A N 1
ATOM 655 C CA . ALA A 1 99 ? -14.495 -8.429 -5.984 1.00 93.44 99 ALA A CA 1
ATOM 656 C C . ALA A 1 99 ? -14.847 -7.948 -4.569 1.00 93.44 99 ALA A C 1
ATOM 658 O O . ALA A 1 99 ? -14.149 -7.119 -3.977 1.00 93.44 99 ALA A O 1
ATOM 659 N N . ALA A 1 100 ? -15.922 -8.497 -4.002 1.00 91.88 100 ALA A N 1
ATOM 660 C CA . ALA A 1 100 ? -16.266 -8.247 -2.609 1.00 91.88 100 ALA A CA 1
ATOM 661 C C . ALA A 1 100 ? -15.096 -8.654 -1.696 1.00 91.88 100 ALA A C 1
ATOM 663 O O . ALA A 1 100 ? -14.516 -9.723 -1.867 1.00 91.88 100 ALA A O 1
ATOM 664 N N . GLY A 1 101 ? -14.737 -7.785 -0.750 1.00 91.50 101 GLY A N 1
ATOM 665 C CA . GLY A 1 101 ? -13.609 -8.005 0.161 1.00 91.50 101 GLY A CA 1
ATOM 666 C C . GLY A 1 101 ? -12.228 -7.650 -0.404 1.00 91.50 101 GLY A C 1
ATOM 667 O O . GLY A 1 101 ? -11.293 -7.538 0.379 1.00 91.50 101 GLY A O 1
ATOM 668 N N . ALA A 1 102 ? -12.086 -7.397 -1.712 1.00 96.00 102 ALA A N 1
ATOM 669 C CA . ALA A 1 102 ? -10.804 -6.986 -2.297 1.00 96.00 102 ALA A CA 1
ATOM 670 C C . ALA A 1 102 ? -10.462 -5.509 -2.011 1.00 96.00 102 ALA A C 1
ATOM 672 O O . ALA A 1 102 ? -9.299 -5.118 -2.006 1.00 96.00 102 ALA A O 1
ATOM 673 N N . GLY A 1 103 ? -11.460 -4.668 -1.738 1.00 96.94 103 GLY A N 1
ATOM 674 C CA . GLY A 1 103 ? -11.245 -3.276 -1.344 1.00 96.94 103 GLY A CA 1
ATOM 675 C C . GLY A 1 103 ? -10.440 -3.140 -0.051 1.00 96.94 103 GLY A C 1
ATOM 676 O O . GLY A 1 103 ? -10.749 -3.794 0.944 1.00 96.94 103 GLY A O 1
ATOM 677 N N . ASN A 1 104 ? -9.437 -2.261 -0.040 1.00 98.12 104 ASN A N 1
ATOM 678 C CA . ASN A 1 104 ? -8.738 -1.899 1.193 1.00 98.12 104 ASN A CA 1
ATOM 679 C C . ASN A 1 104 ? -9.503 -0.805 1.946 1.00 98.12 104 ASN A C 1
ATOM 681 O O . ASN A 1 104 ? -10.115 0.072 1.330 1.00 98.12 104 ASN A O 1
ATOM 685 N N . LEU A 1 105 ? -9.387 -0.809 3.272 1.00 96.88 105 LEU A N 1
ATOM 686 C CA . LEU A 1 105 ? -9.681 0.352 4.105 1.00 96.88 105 LEU A CA 1
ATOM 687 C C . LEU A 1 105 ? -8.389 1.147 4.293 1.00 96.88 105 LEU A C 1
ATOM 689 O O . LEU A 1 105 ? -7.482 0.697 4.989 1.00 96.88 105 LEU A O 1
ATOM 693 N N . ILE A 1 106 ? -8.303 2.322 3.675 1.00 97.44 106 ILE A N 1
ATOM 694 C CA . ILE A 1 106 ? -7.117 3.182 3.705 1.00 97.44 106 ILE A CA 1
ATOM 695 C C . ILE A 1 106 ? -7.508 4.522 4.317 1.00 97.44 106 ILE A C 1
ATOM 697 O O . ILE A 1 106 ? -8.071 5.400 3.663 1.00 97.44 106 ILE A O 1
ATOM 701 N N . SER A 1 107 ? -7.232 4.695 5.600 1.00 95.44 107 SER A N 1
ATOM 702 C CA . SER A 1 107 ? -7.679 5.874 6.335 1.00 95.44 107 SER A CA 1
ATOM 703 C C . SER A 1 107 ? -6.750 6.171 7.499 1.00 95.44 107 SER A C 1
ATOM 705 O O . SER A 1 107 ? -5.971 5.320 7.891 1.00 95.44 107 SER A O 1
ATOM 707 N N . GLY A 1 108 ? -6.814 7.385 8.042 1.00 93.44 108 GLY A N 1
ATOM 708 C CA . GLY A 1 108 ? -6.032 7.778 9.216 1.00 93.44 108 GLY A CA 1
ATOM 709 C C . GLY A 1 108 ? -4.544 8.022 8.955 1.00 93.44 108 GLY A C 1
ATOM 710 O O . GLY A 1 108 ? -3.867 8.452 9.877 1.00 93.44 108 GLY A O 1
ATOM 711 N N . ASN A 1 109 ? -4.041 7.799 7.734 1.00 95.69 109 ASN A N 1
ATOM 712 C CA . ASN A 1 109 ? -2.670 8.146 7.334 1.00 95.69 109 ASN A CA 1
ATOM 713 C C . ASN A 1 109 ? -2.465 9.671 7.319 1.00 95.69 109 ASN A C 1
ATOM 715 O O . ASN A 1 109 ? -3.405 10.417 7.042 1.00 95.69 109 ASN A O 1
ATOM 719 N N . VAL A 1 110 ? -1.244 10.125 7.614 1.00 95.38 110 VAL A N 1
ATOM 720 C CA . VAL A 1 110 ? -0.941 11.552 7.829 1.00 95.38 110 VAL A CA 1
ATOM 721 C C . VAL A 1 110 ? -0.938 12.365 6.531 1.00 95.38 110 VAL A C 1
ATOM 723 O O . VAL A 1 110 ? -1.323 13.533 6.550 1.00 95.38 110 VAL A O 1
ATOM 726 N N . ARG A 1 111 ? -0.503 11.775 5.409 1.00 94.88 111 ARG A N 1
ATOM 727 C CA . ARG A 1 111 ? -0.499 12.425 4.087 1.00 94.88 111 ARG A CA 1
ATOM 728 C C . ARG A 1 111 ? -1.641 11.907 3.213 1.00 94.88 111 ARG A C 1
ATOM 730 O O . ARG A 1 111 ? -2.790 12.282 3.425 1.00 94.88 111 ARG A O 1
ATOM 737 N N . ASN A 1 112 ? -1.349 11.084 2.206 1.00 96.44 112 ASN A N 1
ATOM 738 C CA . ASN A 1 112 ? -2.345 10.619 1.245 1.00 96.44 112 ASN A CA 1
ATOM 739 C C . ASN A 1 112 ? -2.867 9.225 1.614 1.00 96.44 112 ASN A C 1
ATOM 741 O O . ASN A 1 112 ? -2.181 8.417 2.236 1.00 96.44 112 ASN A O 1
ATOM 745 N N . GLY A 1 113 ? -4.076 8.890 1.159 1.00 96.19 113 GLY A N 1
ATOM 746 C CA . GLY A 1 113 ? -4.535 7.500 1.178 1.00 96.19 113 GLY A CA 1
ATOM 747 C C . GLY A 1 113 ? -3.706 6.652 0.213 1.00 96.19 113 GLY A C 1
ATOM 748 O O . GLY A 1 113 ? -2.985 5.746 0.628 1.00 96.19 113 GLY A O 1
ATOM 749 N N . VAL A 1 114 ? -3.768 6.998 -1.073 1.00 96.94 114 VAL A N 1
ATOM 750 C CA . VAL A 1 114 ? -2.948 6.392 -2.126 1.00 96.94 114 VAL A CA 1
ATOM 751 C C . VAL A 1 114 ? -2.200 7.496 -2.861 1.00 96.94 114 VAL A C 1
ATOM 753 O O . VAL A 1 114 ? -2.822 8.452 -3.320 1.00 96.94 114 VAL A O 1
ATOM 756 N N . TYR A 1 115 ? -0.881 7.363 -2.974 1.00 95.25 115 TYR A N 1
ATOM 757 C CA . TYR A 1 115 ? -0.025 8.278 -3.722 1.00 95.25 115 TYR A CA 1
ATOM 758 C C . TYR A 1 115 ? 0.676 7.519 -4.848 1.00 95.25 115 TYR A C 1
ATOM 760 O O . TYR A 1 115 ? 1.438 6.587 -4.591 1.00 95.25 115 TYR A O 1
ATOM 768 N N . ILE A 1 116 ? 0.390 7.900 -6.093 1.00 91.75 116 ILE A N 1
ATOM 769 C CA . ILE A 1 116 ? 1.014 7.331 -7.290 1.00 91.75 116 ILE A CA 1
ATOM 770 C C . ILE A 1 116 ? 1.831 8.438 -7.940 1.00 91.75 116 ILE A C 1
ATOM 772 O O . ILE A 1 116 ? 1.288 9.485 -8.291 1.00 91.75 116 ILE A O 1
ATOM 776 N N . THR A 1 117 ? 3.132 8.216 -8.079 1.00 86.56 117 THR A N 1
ATOM 777 C CA . THR A 1 117 ? 4.057 9.187 -8.656 1.00 86.56 117 THR A CA 1
ATOM 778 C C . THR A 1 117 ? 5.052 8.497 -9.573 1.00 86.56 117 THR A C 1
ATOM 780 O O . THR A 1 117 ? 5.434 7.350 -9.348 1.00 86.56 117 THR A O 1
ATOM 783 N N . ASP A 1 118 ? 5.491 9.223 -10.590 1.00 73.69 118 ASP A N 1
ATOM 784 C CA . ASP A 1 118 ? 6.654 8.873 -11.387 1.00 73.69 118 ASP A CA 1
ATOM 785 C C . ASP A 1 118 ? 7.634 10.048 -11.313 1.00 73.69 118 ASP A C 1
ATOM 787 O O . ASP A 1 118 ? 7.258 11.189 -11.582 1.00 73.69 118 ASP A O 1
ATOM 791 N N . LEU A 1 119 ? 8.877 9.783 -10.907 1.00 61.91 119 LEU A N 1
ATOM 792 C CA . LEU A 1 119 ? 9.940 10.790 -10.802 1.00 61.91 119 LEU A CA 1
ATOM 793 C C . LEU A 1 119 ? 10.868 10.818 -12.029 1.00 61.91 119 LEU A C 1
ATOM 795 O O . LEU A 1 119 ? 11.986 11.318 -11.939 1.00 61.91 119 LEU A O 1
ATOM 799 N N . GLY A 1 120 ? 10.377 10.374 -13.190 1.00 54.16 120 GLY A N 1
ATOM 800 C CA . GLY A 1 120 ? 10.848 10.850 -14.490 1.00 54.16 120 GLY A CA 1
ATOM 801 C C . GLY A 1 120 ? 11.923 9.989 -15.153 1.00 54.16 120 GLY A C 1
ATOM 802 O O . GLY A 1 120 ? 13.072 9.938 -14.723 1.00 54.16 120 GLY A O 1
ATOM 803 N N . GLY A 1 121 ? 11.547 9.386 -16.285 1.00 52.78 121 GLY A N 1
ATOM 804 C CA . GLY A 1 121 ? 12.460 8.889 -17.323 1.00 52.78 121 GLY A CA 1
ATOM 805 C C . GLY A 1 121 ? 12.325 7.400 -17.645 1.00 52.78 121 GLY A C 1
ATOM 806 O O . GLY A 1 121 ? 12.586 6.998 -18.777 1.00 52.78 121 GLY A O 1
ATOM 807 N N . GLY A 1 122 ? 11.875 6.589 -16.688 1.00 53.94 122 GLY A N 1
ATOM 808 C CA . GLY A 1 122 ? 11.445 5.214 -16.935 1.00 53.94 122 GLY A CA 1
ATOM 809 C C . GLY A 1 122 ? 9.961 5.203 -17.269 1.00 53.94 122 GLY A C 1
ATOM 810 O O . GLY A 1 122 ? 9.191 5.933 -16.658 1.00 53.94 122 GLY A O 1
ATOM 811 N N . SER A 1 123 ? 9.529 4.402 -18.240 1.00 55.31 123 SER A N 1
ATOM 812 C CA . SER A 1 123 ? 8.102 4.222 -18.487 1.00 55.31 123 SER A CA 1
ATOM 813 C C . SER A 1 123 ? 7.446 3.635 -17.230 1.00 55.31 123 SER A C 1
ATOM 815 O O . SER A 1 123 ? 7.487 2.421 -17.032 1.00 55.31 123 SER A O 1
ATOM 817 N N . SER A 1 124 ? 6.753 4.439 -16.419 1.00 54.69 124 SER A N 1
ATOM 818 C CA . SER A 1 124 ? 5.594 3.942 -15.663 1.00 54.69 124 SER A CA 1
ATOM 819 C C . SER A 1 124 ? 4.461 3.641 -16.660 1.00 54.69 124 SER A C 1
ATOM 821 O O . SER A 1 124 ? 3.384 4.224 -16.671 1.00 54.69 124 SER A O 1
ATOM 823 N N . GLY A 1 125 ? 4.759 2.754 -17.613 1.00 48.72 125 GLY A N 1
ATOM 824 C CA . GLY A 1 125 ? 3.981 2.489 -18.817 1.00 48.72 125 GLY A CA 1
ATOM 825 C C . GLY A 1 125 ? 2.807 1.547 -18.591 1.00 48.72 125 GLY A C 1
ATOM 826 O O . GLY A 1 125 ? 2.466 0.804 -19.503 1.00 48.72 125 GLY A O 1
ATOM 827 N N . GLY A 1 126 ? 2.193 1.534 -17.407 1.00 63.69 126 GLY A N 1
ATOM 828 C CA . GLY A 1 126 ? 1.094 0.609 -17.141 1.00 63.69 126 GLY A CA 1
ATOM 829 C C . GLY A 1 126 ? 0.068 1.110 -16.145 1.00 63.69 126 GLY A C 1
ATOM 830 O O . GLY A 1 126 ? 0.306 1.987 -15.316 1.00 63.69 126 GLY A O 1
ATOM 831 N N . SER A 1 127 ? -1.110 0.512 -16.265 1.00 79.19 127 SER A N 1
ATOM 832 C CA . SER A 1 127 ? -2.387 0.941 -15.706 1.00 79.19 127 SER A CA 1
ATOM 833 C C . SER A 1 127 ? -2.476 0.635 -14.211 1.00 79.19 127 SER A C 1
ATOM 835 O O . SER A 1 127 ? -3.254 -0.229 -13.804 1.00 79.19 127 SER A O 1
ATOM 837 N N . ASN A 1 128 ? -1.686 1.331 -13.382 1.00 88.75 128 ASN A N 1
ATOM 838 C CA . ASN A 1 128 ? -1.857 1.269 -11.930 1.00 88.75 128 ASN A CA 1
ATOM 839 C C . ASN A 1 128 ? -3.317 1.613 -11.600 1.00 88.75 128 ASN A C 1
ATOM 841 O O . ASN A 1 128 ? -3.831 2.663 -11.995 1.00 88.75 128 ASN A O 1
ATOM 845 N N . ARG A 1 129 ? -4.003 0.706 -10.909 1.00 92.62 129 ARG A N 1
ATOM 846 C CA . ARG A 1 129 ? -5.445 0.788 -10.696 1.00 92.62 129 ARG A CA 1
ATOM 847 C C . ARG A 1 129 ? -5.748 0.887 -9.215 1.00 92.62 129 ARG A C 1
ATOM 849 O O . ARG A 1 129 ? -5.402 0.006 -8.437 1.00 92.62 129 ARG A O 1
ATOM 856 N N 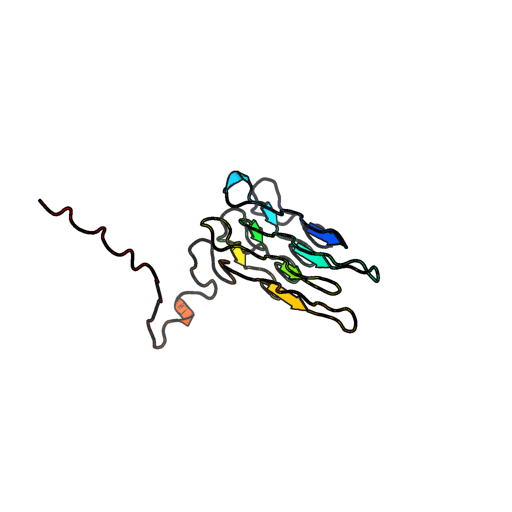. VAL A 1 130 ? -6.471 1.938 -8.852 1.00 95.12 130 VAL A N 1
ATOM 857 C CA . VAL A 1 130 ? -7.054 2.105 -7.521 1.00 95.12 130 VAL A CA 1
ATOM 858 C C . VAL A 1 130 ? -8.553 1.883 -7.661 1.00 95.12 130 VAL A C 1
ATOM 860 O O . VAL A 1 130 ? -9.253 2.718 -8.229 1.00 95.12 130 VAL A O 1
ATOM 863 N N . GLN A 1 131 ? -9.054 0.739 -7.199 1.00 94.75 131 GLN A N 1
ATOM 864 C CA . GLN A 1 131 ? -10.462 0.374 -7.369 1.00 94.75 131 GLN A CA 1
ATOM 865 C C . GLN A 1 131 ? -11.027 -0.278 -6.108 1.00 94.75 131 GLN A C 1
ATOM 867 O O . GLN A 1 131 ? -10.364 -1.076 -5.457 1.00 94.75 131 GLN A O 1
ATOM 872 N N . GLY A 1 132 ? -12.281 0.047 -5.784 1.00 94.44 132 GLY A N 1
ATOM 873 C CA . GLY A 1 132 ? -13.041 -0.640 -4.735 1.00 94.44 132 GLY A CA 1
ATOM 874 C C . GLY A 1 132 ? -12.595 -0.340 -3.301 1.00 94.44 132 GLY A C 1
ATOM 875 O O . GLY A 1 132 ? -13.083 -0.989 -2.385 1.00 94.44 132 GLY A O 1
ATOM 876 N N . ASN A 1 133 ? -11.690 0.620 -3.086 1.00 95.50 133 ASN A N 1
ATOM 877 C CA . ASN A 1 133 ? -11.197 0.973 -1.751 1.00 95.50 133 ASN A CA 1
ATOM 878 C C . ASN A 1 133 ? -12.135 1.937 -1.015 1.00 95.50 133 ASN A C 1
ATOM 880 O O . ASN A 1 133 ? -12.762 2.803 -1.625 1.00 95.50 133 ASN A O 1
ATOM 884 N N . LEU A 1 134 ? -12.126 1.842 0.313 1.00 95.12 134 LEU A N 1
ATOM 885 C CA . LEU A 1 134 ? -12.645 2.857 1.224 1.00 95.12 134 LEU A CA 1
ATOM 886 C C . LEU A 1 134 ? -11.487 3.776 1.626 1.00 95.12 134 LEU A C 1
ATOM 888 O O . LEU A 1 134 ? -10.564 3.335 2.310 1.00 95.12 134 LEU A O 1
ATOM 892 N N . ILE A 1 135 ? -11.507 5.035 1.178 1.00 94.25 135 ILE A N 1
ATOM 893 C CA . ILE A 1 135 ? -10.411 5.989 1.410 1.00 94.25 135 ILE A CA 1
ATOM 894 C C . ILE A 1 135 ? -10.915 7.187 2.217 1.00 94.25 135 ILE A C 1
ATOM 896 O O . ILE A 1 135 ? -11.854 7.864 1.806 1.00 94.25 135 ILE A O 1
ATOM 900 N N . GLY A 1 136 ? -10.278 7.459 3.360 1.00 89.25 136 GLY A N 1
ATOM 901 C CA . GLY A 1 136 ? -10.634 8.587 4.237 1.00 89.25 136 GLY A CA 1
ATOM 902 C C . GLY A 1 136 ? -11.938 8.406 5.031 1.00 89.25 136 GLY A C 1
ATOM 903 O O . GLY A 1 136 ? -12.451 9.364 5.615 1.00 89.25 136 GLY A O 1
ATOM 904 N N . THR A 1 137 ? -12.473 7.188 5.068 1.00 86.06 137 THR A N 1
ATOM 905 C CA . THR A 1 137 ? -13.673 6.803 5.825 1.00 86.06 137 THR A CA 1
ATOM 906 C C . THR A 1 137 ? -13.324 5.802 6.922 1.00 86.06 137 THR A C 1
ATOM 908 O O . THR A 1 137 ? -12.199 5.309 6.990 1.00 86.06 137 THR A O 1
ATOM 911 N N . ASP A 1 138 ? -14.269 5.479 7.799 1.00 79.50 138 ASP A N 1
ATOM 912 C CA . ASP A 1 138 ? -14.195 4.264 8.618 1.00 79.50 138 ASP A CA 1
ATOM 913 C C . ASP A 1 138 ? -14.566 2.997 7.819 1.00 79.50 138 ASP A C 1
ATOM 915 O O . ASP A 1 138 ? -14.875 3.058 6.622 1.00 79.50 138 ASP A O 1
ATOM 919 N N . ALA A 1 139 ? -14.514 1.838 8.486 1.00 79.19 139 ALA A N 1
ATOM 920 C CA . ALA A 1 139 ? -14.889 0.545 7.909 1.00 79.19 139 ALA A CA 1
ATOM 921 C C . ALA A 1 139 ? -16.367 0.461 7.473 1.00 79.19 139 ALA A C 1
ATOM 923 O O . ALA A 1 139 ? -16.709 -0.385 6.649 1.00 79.19 139 ALA A O 1
ATOM 924 N N . ALA A 1 140 ? -17.236 1.334 7.993 1.00 81.31 140 ALA A N 1
ATOM 925 C CA . ALA A 1 140 ? -18.639 1.454 7.597 1.00 81.31 140 ALA A CA 1
ATOM 926 C C . ALA A 1 140 ? -18.845 2.446 6.433 1.00 81.31 140 ALA A C 1
ATOM 928 O O . ALA A 1 140 ? -19.984 2.761 6.088 1.00 81.31 140 ALA A O 1
ATOM 929 N N . ALA A 1 141 ? -17.757 2.925 5.816 1.00 77.56 141 ALA A N 1
ATOM 930 C CA . ALA A 1 141 ? -17.753 3.951 4.777 1.00 77.56 141 ALA A CA 1
ATOM 931 C C . ALA A 1 141 ? -18.300 5.319 5.238 1.00 77.56 141 ALA A C 1
ATOM 933 O O . ALA A 1 141 ? -18.684 6.147 4.408 1.00 77.56 141 ALA A O 1
ATOM 934 N N . LEU A 1 142 ? -18.308 5.594 6.547 1.00 76.12 142 LEU A N 1
ATOM 935 C CA . LEU A 1 142 ? -18.698 6.894 7.080 1.00 76.12 142 LEU A CA 1
ATOM 936 C C . LEU A 1 142 ? -17.503 7.862 7.092 1.00 76.12 142 LEU A C 1
ATOM 938 O O . LEU A 1 142 ? -16.379 7.470 7.432 1.00 76.12 142 LEU A O 1
ATOM 942 N N . PRO A 1 143 ? -17.705 9.142 6.736 1.00 65.69 143 PRO A N 1
ATOM 943 C CA . PRO A 1 143 ? -16.626 10.124 6.749 1.00 65.69 143 PRO A CA 1
ATOM 944 C C . PRO A 1 143 ? -16.147 10.452 8.168 1.00 65.69 143 PRO A C 1
ATOM 946 O O . PRO A 1 143 ? -16.945 10.701 9.070 1.00 65.69 143 PRO A O 1
ATOM 949 N N . ARG A 1 144 ? -14.825 10.523 8.359 1.00 65.88 144 ARG A N 1
ATOM 950 C CA . ARG A 1 144 ? -14.200 10.750 9.678 1.00 65.88 144 ARG A CA 1
ATOM 951 C C . ARG A 1 144 ? -14.132 12.207 10.140 1.00 65.88 144 ARG A C 1
ATOM 953 O O . ARG A 1 144 ? -13.708 12.473 11.257 1.00 65.88 144 ARG A O 1
ATOM 960 N N . TRP A 1 145 ? -14.577 13.159 9.325 1.00 56.56 145 TRP A N 1
ATOM 961 C CA . TRP A 1 145 ? -14.578 14.588 9.665 1.00 56.56 145 TRP A CA 1
ATOM 962 C C . TRP A 1 145 ? -15.819 15.053 10.453 1.00 56.56 145 TRP A C 1
ATOM 964 O O . TRP A 1 145 ? -16.063 16.253 10.578 1.00 56.56 145 TRP A O 1
ATOM 974 N N . GLY A 1 146 ? -16.563 14.110 11.040 1.00 48.19 146 GLY A N 1
ATOM 975 C CA . GLY A 1 146 ? -17.728 14.367 11.883 1.00 48.19 146 GLY A CA 1
ATOM 976 C C . GLY A 1 146 ? -18.985 14.692 11.075 1.00 48.19 146 GLY A C 1
ATOM 977 O O . GLY A 1 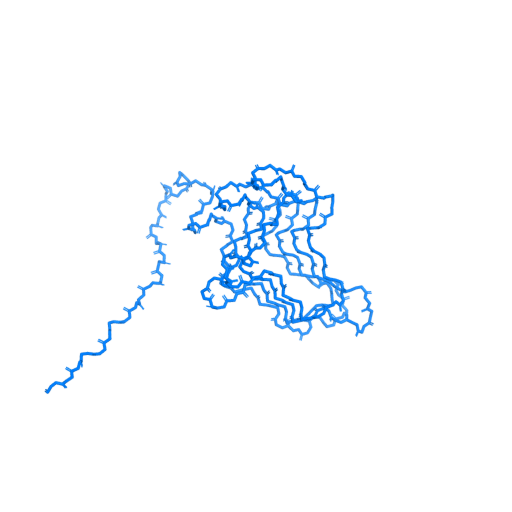146 ? -18.969 15.480 10.130 1.00 48.19 146 GLY A O 1
ATOM 978 N N . THR A 1 147 ? -20.123 14.127 11.481 1.00 48.97 147 THR A N 1
ATOM 979 C CA . THR A 1 147 ? -21.448 14.481 10.936 1.00 48.97 147 THR A CA 1
ATOM 980 C C . THR A 1 147 ? -21.802 15.957 11.165 1.00 48.97 147 THR A C 1
ATOM 982 O O . THR A 1 147 ? -22.639 16.514 10.460 1.00 48.97 147 THR A O 1
ATOM 985 N N . SER A 1 148 ? -21.120 16.623 12.100 1.00 43.06 148 SER A N 1
ATOM 986 C CA . SER A 1 148 ? -21.290 18.033 12.458 1.00 43.06 148 SER A CA 1
ATOM 987 C C . SER A 1 148 ? -20.758 19.029 11.419 1.00 43.06 148 SER A C 1
ATOM 989 O O . SER A 1 148 ? -21.222 20.166 11.408 1.00 43.06 148 SER A O 1
ATOM 991 N N . LYS A 1 149 ? -19.864 18.634 10.498 1.00 43.84 149 LYS A N 1
ATOM 992 C CA . LYS A 1 149 ? -19.449 19.493 9.366 1.00 43.84 149 LYS A CA 1
ATOM 993 C C . LYS A 1 149 ? -20.319 19.333 8.109 1.00 43.84 149 LYS A C 1
ATOM 995 O O . LYS A 1 149 ? -20.168 20.114 7.179 1.00 43.84 149 LYS A O 1
ATOM 1000 N N . MET A 1 150 ? -21.248 18.367 8.084 1.00 43.62 150 MET A N 1
ATOM 1001 C CA . MET A 1 150 ? -22.224 18.166 6.991 1.00 43.62 150 MET A CA 1
ATOM 1002 C C . MET A 1 150 ? -23.588 18.807 7.248 1.00 43.62 150 MET A C 1
ATOM 1004 O O . MET A 1 150 ? -24.518 18.616 6.465 1.00 43.62 150 MET A O 1
ATOM 1008 N N . ALA A 1 151 ? -23.739 19.565 8.332 1.00 40.44 151 ALA A N 1
ATOM 1009 C CA . ALA A 1 151 ? -24.998 20.213 8.684 1.00 40.44 151 ALA A CA 1
ATOM 1010 C C . ALA A 1 151 ? -25.247 21.532 7.922 1.00 40.44 151 ALA A C 1
ATOM 1012 O O . ALA A 1 151 ? -25.967 22.397 8.412 1.00 40.44 151 ALA A O 1
ATOM 1013 N N . SER A 1 152 ? -24.700 21.699 6.714 1.00 45.59 152 SER A N 1
ATOM 1014 C CA . SER A 1 152 ? -25.162 22.738 5.792 1.00 45.59 152 SER A CA 1
ATOM 1015 C C . SER A 1 152 ? -25.293 22.187 4.372 1.00 45.59 152 SER A C 1
ATOM 1017 O O . SER A 1 152 ? -24.307 21.993 3.666 1.00 45.59 152 SER A O 1
ATOM 1019 N N . SER A 1 153 ? -26.551 21.962 3.985 1.00 45.28 153 SER A N 1
ATOM 1020 C CA . SER A 1 153 ? -27.056 21.913 2.606 1.00 45.28 153 SER A CA 1
ATOM 1021 C C . SER A 1 153 ? -26.355 20.962 1.626 1.00 45.28 153 SER A C 1
ATOM 1023 O O . SER A 1 153 ? -25.502 21.382 0.851 1.00 45.28 153 SER A O 1
ATOM 1025 N N . SER A 1 154 ? -26.812 19.705 1.593 1.00 42.56 154 SER A N 1
ATOM 1026 C CA . SER A 1 154 ? -27.177 18.931 0.382 1.00 42.56 154 SER A CA 1
ATOM 1027 C C . SER A 1 154 ? -27.003 17.440 0.649 1.00 42.56 154 SER A C 1
ATOM 1029 O O . SER A 1 154 ? -25.949 16.840 0.466 1.00 42.56 154 SER A O 1
ATOM 1031 N N . LYS A 1 155 ? -28.091 16.839 1.122 1.00 54.59 155 LYS A N 1
ATOM 1032 C CA . LYS A 1 155 ? -28.244 15.404 1.319 1.00 54.59 155 LYS A CA 1
ATOM 1033 C C . LYS A 1 155 ? -28.222 14.716 -0.052 1.00 54.59 155 LYS A C 1
ATOM 1035 O O . LYS A 1 155 ? -29.211 14.747 -0.775 1.00 54.59 155 LYS A O 1
ATOM 1040 N N . THR A 1 156 ? -27.117 14.072 -0.412 1.00 36.84 156 THR A N 1
ATOM 1041 C CA . THR A 1 156 ? -27.108 13.014 -1.434 1.00 36.84 156 THR A CA 1
ATOM 1042 C C . THR A 1 156 ? -26.063 11.980 -1.044 1.00 36.84 156 THR A C 1
ATOM 1044 O O . THR A 1 156 ? -24.888 12.086 -1.376 1.00 36.84 156 THR A O 1
ATOM 1047 N N . VAL A 1 157 ? -26.502 10.974 -0.290 1.00 39.84 157 VAL A N 1
ATOM 1048 C CA . VAL A 1 157 ? -25.737 9.740 -0.130 1.00 39.84 157 VAL A CA 1
ATOM 1049 C C . VAL A 1 157 ? -26.067 8.890 -1.352 1.00 39.84 157 VAL A C 1
ATOM 1051 O O . VAL A 1 157 ? -27.158 8.328 -1.441 1.00 39.84 157 VAL A O 1
ATOM 1054 N N . TRP A 1 158 ? -25.151 8.823 -2.316 1.00 30.77 158 TRP A N 1
ATOM 1055 C CA . TRP A 1 158 ? -25.237 7.866 -3.416 1.00 30.77 158 TRP A CA 1
ATOM 1056 C C . TRP A 1 158 ? -24.953 6.461 -2.873 1.00 30.77 158 TRP A C 1
ATOM 1058 O O . TRP A 1 158 ? -23.839 5.958 -2.970 1.00 30.77 158 TRP A O 1
ATOM 1068 N N . THR A 1 159 ? -25.953 5.813 -2.271 1.00 39.75 159 THR A N 1
ATOM 1069 C CA . THR A 1 159 ? -25.899 4.355 -2.106 1.00 39.75 159 THR A CA 1
ATOM 1070 C C . THR A 1 159 ? -26.313 3.726 -3.435 1.00 39.75 159 THR A C 1
ATOM 1072 O O . THR A 1 159 ? -27.492 3.663 -3.772 1.00 39.75 159 THR A O 1
ATOM 1075 N N . THR A 1 160 ? -25.359 3.288 -4.255 1.00 39.47 160 THR A N 1
ATOM 1076 C CA . THR A 1 160 ? -25.680 2.430 -5.401 1.00 39.47 160 THR A CA 1
ATOM 1077 C C . THR A 1 160 ? -25.832 0.990 -4.915 1.00 39.47 160 THR A C 1
ATOM 1079 O O . THR A 1 160 ? -24.894 0.199 -4.910 1.00 39.47 160 THR A O 1
ATOM 1082 N N . ARG A 1 161 ? -27.051 0.621 -4.516 1.00 44.50 161 ARG A N 1
ATOM 1083 C CA . ARG A 1 161 ? -27.508 -0.775 -4.565 1.00 44.50 161 ARG A CA 1
ATOM 1084 C C . ARG A 1 161 ? -28.903 -0.828 -5.173 1.00 44.50 161 ARG A C 1
ATOM 1086 O O . ARG A 1 161 ? -29.896 -0.915 -4.466 1.00 44.50 161 ARG A O 1
ATOM 1093 N N . SER A 1 162 ? -28.961 -0.795 -6.502 1.00 38.06 162 SER A N 1
ATOM 1094 C CA . SER A 1 162 ? -30.093 -1.366 -7.232 1.00 38.06 162 SER A CA 1
ATOM 1095 C C . SER A 1 162 ? -29.736 -2.817 -7.538 1.00 38.06 162 SER A C 1
ATOM 1097 O O . SER A 1 162 ? -29.031 -3.105 -8.503 1.00 38.06 162 SER A O 1
ATOM 1099 N N . ALA A 1 163 ? -30.138 -3.732 -6.657 1.00 44.00 163 ALA A N 1
ATOM 1100 C CA . ALA A 1 163 ? -30.295 -5.122 -7.053 1.00 44.00 163 ALA A CA 1
ATOM 1101 C C . ALA A 1 163 ? -31.639 -5.200 -7.785 1.00 44.00 163 ALA A C 1
ATOM 1103 O O . ALA A 1 163 ? -32.684 -4.977 -7.175 1.00 44.00 163 ALA A O 1
ATOM 1104 N N . ALA A 1 164 ? -31.610 -5.453 -9.093 1.00 46.19 164 ALA A N 1
ATOM 1105 C CA . ALA A 1 164 ? -32.823 -5.768 -9.833 1.00 46.19 164 ALA A CA 1
ATOM 1106 C C . ALA A 1 164 ? -33.452 -7.050 -9.242 1.00 46.19 164 ALA A C 1
ATOM 1108 O O . ALA A 1 164 ? -32.714 -8.000 -8.960 1.00 46.19 164 ALA A O 1
ATOM 1109 N N . PRO A 1 165 ? -34.779 -7.104 -9.026 1.00 51.69 165 PRO A N 1
ATOM 1110 C CA . PRO A 1 165 ? -35.437 -8.339 -8.612 1.00 51.69 165 PRO A CA 1
ATOM 1111 C C . PRO A 1 165 ? -35.311 -9.408 -9.716 1.00 51.69 165 PRO A C 1
ATOM 1113 O O . PRO A 1 165 ? -35.314 -9.056 -10.900 1.00 51.69 165 PRO A O 1
ATOM 1116 N N . PRO A 1 166 ? -35.183 -10.703 -9.366 1.00 53.72 166 PRO A 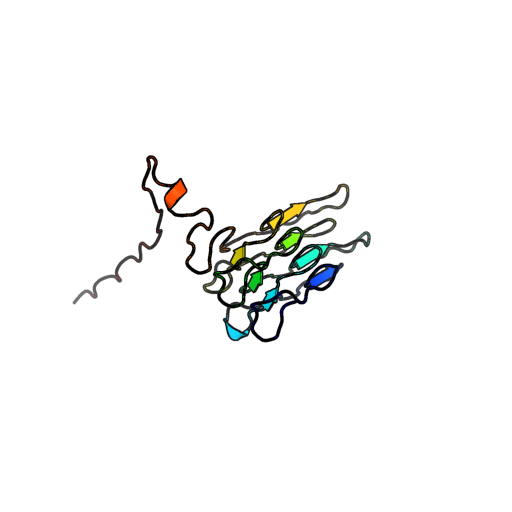N 1
ATOM 1117 C CA . PRO A 1 166 ? -35.090 -11.772 -10.355 1.00 53.72 166 PRO A CA 1
ATOM 1118 C C . PRO A 1 166 ? -36.370 -11.839 -11.208 1.00 53.72 166 PRO A C 1
ATOM 1120 O O . PRO A 1 166 ? -37.455 -11.550 -10.696 1.00 53.72 166 PRO A O 1
ATOM 1123 N N . PRO A 1 167 ? -36.271 -12.215 -12.497 1.00 57.56 167 PRO A N 1
ATOM 1124 C CA . PRO A 1 167 ? -37.439 -12.329 -13.361 1.00 57.56 167 PRO A CA 1
ATOM 1125 C C . PRO A 1 167 ? -38.405 -13.381 -12.806 1.00 57.56 167 PRO A C 1
ATOM 1127 O O . PRO A 1 167 ? -37.995 -14.478 -12.422 1.00 57.56 167 PRO A O 1
ATOM 1130 N N . ALA A 1 168 ? -39.690 -13.030 -12.754 1.00 60.88 168 ALA A N 1
ATOM 1131 C CA . ALA A 1 168 ? -40.749 -13.949 -12.366 1.00 60.88 168 ALA A CA 1
ATOM 1132 C C . ALA A 1 168 ? -40.768 -15.155 -13.320 1.00 60.88 168 ALA A C 1
ATOM 1134 O O . ALA A 1 168 ? -40.750 -14.991 -14.541 1.00 60.88 168 ALA A O 1
ATOM 1135 N N . LEU A 1 169 ? -40.800 -16.360 -12.750 1.00 52.69 169 LEU A N 1
ATOM 1136 C CA . LEU A 1 169 ? -41.057 -17.600 -13.478 1.00 52.69 169 LEU A CA 1
ATOM 1137 C C . LEU A 1 169 ? -42.443 -17.506 -14.127 1.00 52.69 169 LEU A C 1
ATOM 1139 O O . LEU A 1 169 ? -43.446 -17.387 -13.425 1.00 52.69 169 LEU A O 1
ATOM 1143 N N . ALA A 1 170 ? -42.490 -17.541 -15.457 1.00 56.38 170 ALA A N 1
ATOM 1144 C CA . ALA A 1 170 ? -43.735 -17.721 -16.189 1.00 56.38 170 ALA A CA 1
ATOM 1145 C C . ALA A 1 170 ? -44.225 -19.165 -15.992 1.00 56.38 170 ALA A C 1
ATOM 1147 O O . ALA A 1 170 ? -43.476 -20.108 -16.256 1.00 56.38 170 ALA A O 1
ATOM 1148 N N . THR A 1 171 ? -45.457 -19.316 -15.505 1.00 62.34 171 THR A N 1
ATOM 1149 C CA . THR A 1 171 ? -46.263 -20.543 -15.608 1.00 62.34 171 THR A CA 1
ATOM 1150 C C . THR A 1 171 ? -47.096 -20.502 -16.873 1.00 62.34 171 THR A C 1
ATOM 1152 O O . THR A 1 171 ? -47.712 -19.431 -17.091 1.00 62.34 171 THR A O 1
#

Sequence (171 aa):
GTHAGGAADLGNAESGIVVNGASRNLIGGSQPSARNLIAGNGTAGVLIFSTVVGVTASANIVEGNYIGTDATGTAALGNAEDGVRISVNTSDNFVGGAAAGAGNLISGNVRNGVYITDLGGGSSGGSNRVQGNLIGTDAAALPRWGTSKMASSSKTVWTTRSAAPPPALAT

Radius of gyration: 18.07 Å; chains: 1; bounding box: 63×43×39 Å

Foldseek 3Di:
DAPPQQPHAPADLAEQEEAELAEDAEQFDLDLVSEDEQFNYNEESYEYEYPDPPRAHEHYAYFLYEFQAGPQQAHGRAHAEEHYEAEERYAHYEQADPDHSRAYEQANHNYYSYHYYYPDDDPSPYDHDYPDYLTCAGPVSHHPPDPVVVPDDDDDDPPPDPPDDDDDDDD